Protein AF-A0A7W9SFV5-F1 (afdb_monomer)

Sequence (78 aa):
MMKITLKTFEIFVACMLGFGLVGMLSILPQVRWMAYFAVVASLFFLWQIEEEKKRRKKKVQFYKKMGKIIARRLHESA

Solvent-accessible surface area (backbone atoms only — not comparable to full-atom values): 4220 Å² total; per-residue (Å²): 132,86,76,76,49,71,66,60,54,49,52,51,38,51,51,45,30,51,53,12,59,57,29,53,72,44,88,50,66,69,52,22,55,53,13,52,51,38,34,55,52,26,53,52,51,52,51,52,52,51,52,50,51,51,53,52,50,53,52,53,52,50,52,53,51,50,51,52,52,52,53,49,55,55,64,74,75,106

Foldseek 3Di:
DDCPDLVNVLVVLVVLLVCLVVQCPDPDVVSNVVSVVSNVVSVVVVVVSVVVVVVVVVVVVVVVVVVVVVVVVVVVVD

Organism: NCBI:txid237576

Radius of gyration: 21.26 Å; Cα contacts (8 Å, |Δi|>4): 39; chains: 1; bounding box: 42×19×64 Å

Secondary structure (DSSP, 8-state):
-----HHHHHHHHHHHHHHHHHHHT-SSHHHHHHHHHHHHHHHHHHHHHHHHHHHHHHHHHHHHHHHHHHHHHHHH--

Structure (mmCIF, N/CA/C/O backbone):
data_AF-A0A7W9SFV5-F1
#
_entry.id   AF-A0A7W9SFV5-F1
#
loop_
_atom_site.group_PDB
_atom_site.id
_atom_site.type_symbol
_atom_site.label_atom_id
_atom_site.label_alt_id
_atom_site.label_comp_id
_atom_site.label_asym_id
_atom_site.label_entity_id
_atom_site.label_seq_id
_atom_site.pdbx_PDB_ins_code
_atom_site.Cartn_x
_atom_site.Cartn_y
_atom_site.Cartn_z
_atom_site.occupancy
_atom_site.B_iso_or_equiv
_atom_site.auth_seq_id
_atom_site.auth_comp_id
_atom_site.auth_asym_id
_atom_site.auth_atom_id
_atom_site.pdbx_PDB_model_num
ATOM 1 N N . MET A 1 1 ? 5.679 -13.630 16.827 1.00 32.94 1 MET A N 1
ATOM 2 C CA . MET A 1 1 ? 4.801 -13.539 15.637 1.00 32.94 1 MET A CA 1
ATOM 3 C C . MET A 1 1 ? 4.905 -12.122 15.090 1.00 32.94 1 MET A C 1
ATOM 5 O O . MET A 1 1 ? 4.406 -11.196 15.722 1.00 32.94 1 MET A O 1
ATOM 9 N N . MET A 1 2 ? 5.690 -11.931 14.028 1.00 36.09 2 MET A N 1
ATOM 10 C CA . MET A 1 2 ? 6.094 -10.608 13.540 1.00 36.09 2 MET A CA 1
ATOM 11 C C . MET A 1 2 ? 4.855 -9.844 13.051 1.00 36.09 2 MET A C 1
ATOM 13 O O . MET A 1 2 ? 4.309 -10.141 11.993 1.00 36.09 2 MET A O 1
ATOM 17 N N . LYS A 1 3 ? 4.358 -8.895 13.855 1.00 44.94 3 LYS A N 1
ATOM 18 C CA . LYS A 1 3 ? 3.311 -7.956 13.439 1.00 44.94 3 LYS A CA 1
ATOM 19 C C . LYS A 1 3 ? 3.953 -6.990 12.450 1.00 44.94 3 LYS A C 1
ATOM 21 O O . LYS A 1 3 ? 4.374 -5.911 12.848 1.00 44.94 3 LYS A O 1
ATOM 26 N N . ILE A 1 4 ? 4.059 -7.381 11.182 1.00 56.34 4 ILE A N 1
ATOM 27 C CA . ILE A 1 4 ? 4.310 -6.418 10.110 1.00 56.34 4 ILE A CA 1
ATOM 28 C C . ILE A 1 4 ? 3.176 -5.400 10.221 1.00 56.34 4 ILE A C 1
ATOM 30 O O . ILE A 1 4 ? 1.999 -5.717 10.035 1.00 56.34 4 ILE A O 1
ATOM 34 N N . THR A 1 5 ? 3.508 -4.199 10.678 1.00 62.19 5 THR A N 1
ATOM 35 C CA . THR A 1 5 ? 2.547 -3.118 10.839 1.00 62.19 5 THR A CA 1
ATOM 36 C C . THR A 1 5 ? 1.954 -2.834 9.471 1.00 62.19 5 THR A C 1
ATOM 38 O O . THR A 1 5 ? 2.691 -2.583 8.527 1.00 62.19 5 THR A O 1
ATOM 41 N N . LEU A 1 6 ? 0.625 -2.860 9.359 1.00 66.94 6 LEU A N 1
ATOM 42 C CA . LEU A 1 6 ? -0.111 -2.610 8.111 1.00 66.94 6 LEU A CA 1
ATOM 43 C C . LEU A 1 6 ? 0.397 -1.354 7.363 1.00 66.94 6 LEU A C 1
ATOM 45 O O . LEU A 1 6 ? 0.422 -1.324 6.140 1.00 66.94 6 LEU A O 1
ATOM 49 N N . LYS A 1 7 ? 0.872 -0.353 8.123 1.00 68.31 7 LYS A N 1
ATOM 50 C CA . LYS A 1 7 ? 1.561 0.849 7.626 1.00 68.31 7 LYS A CA 1
ATOM 51 C C . LYS A 1 7 ? 2.846 0.558 6.845 1.00 68.31 7 LYS A C 1
ATOM 53 O O . LYS A 1 7 ? 3.078 1.179 5.820 1.00 68.31 7 LYS A O 1
ATOM 58 N N . THR A 1 8 ? 3.695 -0.344 7.328 1.00 73.62 8 THR A N 1
ATOM 59 C CA . THR A 1 8 ? 4.971 -0.689 6.684 1.00 73.62 8 THR A CA 1
ATOM 60 C C . THR A 1 8 ? 4.731 -1.372 5.341 1.00 73.62 8 THR A C 1
ATOM 62 O O . THR A 1 8 ? 5.422 -1.080 4.372 1.00 73.62 8 THR A O 1
ATOM 65 N N . PHE A 1 9 ? 3.709 -2.228 5.268 1.00 78.94 9 PHE A N 1
ATOM 66 C CA . PHE A 1 9 ? 3.310 -2.873 4.020 1.00 78.94 9 PHE A CA 1
ATOM 67 C C . PHE A 1 9 ? 2.699 -1.873 3.025 1.00 78.94 9 PHE A C 1
ATOM 69 O O . PHE A 1 9 ? 3.039 -1.893 1.851 1.00 78.94 9 PHE A O 1
ATOM 76 N N . GLU A 1 10 ? 1.880 -0.931 3.498 1.00 77.31 10 GLU A N 1
ATOM 77 C CA . GLU A 1 10 ? 1.337 0.160 2.675 1.00 77.31 10 GLU A CA 1
ATOM 78 C C . GLU A 1 10 ? 2.441 1.052 2.080 1.00 77.31 10 GLU A C 1
ATOM 80 O O . GLU A 1 10 ? 2.391 1.371 0.896 1.00 77.31 10 GLU A O 1
ATOM 85 N N . ILE A 1 11 ? 3.478 1.381 2.861 1.00 82.12 11 ILE A N 1
ATOM 86 C CA . ILE A 1 11 ? 4.654 2.124 2.374 1.00 82.12 11 ILE A CA 1
ATOM 87 C C . ILE A 1 11 ? 5.411 1.314 1.319 1.00 82.12 11 ILE A C 1
ATOM 89 O O . ILE A 1 11 ? 5.749 1.846 0.266 1.00 82.12 11 ILE A O 1
ATOM 93 N N . PHE A 1 12 ? 5.641 0.024 1.571 1.00 84.62 12 PHE A N 1
ATOM 94 C CA . PHE A 1 12 ? 6.318 -0.854 0.619 1.00 84.62 12 PHE A CA 1
ATOM 95 C C . PHE A 1 12 ? 5.574 -0.926 -0.722 1.00 84.62 12 PHE A C 1
ATOM 97 O O . PHE A 1 12 ? 6.181 -0.737 -1.775 1.00 84.62 12 PHE A O 1
ATOM 104 N N . VAL A 1 13 ? 4.253 -1.122 -0.686 1.00 85.06 13 VAL A N 1
ATOM 105 C CA . VAL A 1 13 ? 3.409 -1.178 -1.888 1.00 85.06 13 VAL A CA 1
ATOM 106 C C . VAL A 1 13 ? 3.374 0.173 -2.609 1.00 85.06 13 VAL A C 1
ATOM 108 O O . VAL A 1 13 ? 3.448 0.207 -3.834 1.00 85.06 13 VAL A O 1
ATOM 111 N N . ALA A 1 14 ? 3.334 1.292 -1.879 1.00 85.81 14 ALA A N 1
ATOM 112 C CA . ALA A 1 14 ? 3.403 2.627 -2.472 1.00 85.81 14 ALA A CA 1
ATOM 113 C C . ALA A 1 14 ? 4.740 2.876 -3.192 1.00 85.81 14 ALA A C 1
ATOM 115 O O . ALA A 1 14 ? 4.749 3.397 -4.308 1.00 85.81 14 ALA A O 1
ATOM 116 N N . CYS A 1 15 ? 5.864 2.451 -2.603 1.00 87.31 15 CYS A N 1
ATOM 117 C CA . CYS A 1 15 ? 7.169 2.502 -3.262 1.00 87.31 15 CYS A CA 1
ATOM 118 C C . CYS A 1 15 ? 7.191 1.630 -4.524 1.00 87.31 15 CYS A C 1
ATOM 120 O O . CYS A 1 15 ? 7.647 2.091 -5.568 1.00 87.31 15 CYS A O 1
ATOM 122 N N . MET A 1 16 ? 6.656 0.406 -4.456 1.00 86.44 16 MET A N 1
ATOM 123 C CA . MET A 1 16 ? 6.569 -0.505 -5.605 1.00 86.44 16 MET A CA 1
ATOM 124 C C . MET A 1 16 ? 5.750 0.098 -6.755 1.00 86.44 16 MET A C 1
ATOM 126 O O . MET A 1 16 ? 6.147 -0.000 -7.916 1.00 86.44 16 MET A O 1
ATOM 130 N N . LEU A 1 17 ? 4.653 0.785 -6.429 1.00 89.62 17 LEU A N 1
ATOM 131 C CA . LEU A 1 17 ? 3.810 1.479 -7.397 1.00 89.62 17 LEU A CA 1
ATOM 132 C C . LEU A 1 17 ? 4.559 2.652 -8.048 1.00 89.62 17 LEU A C 1
ATOM 134 O O . LEU A 1 17 ? 4.525 2.791 -9.268 1.00 89.62 17 LEU A O 1
ATOM 138 N N . GLY A 1 18 ? 5.299 3.441 -7.262 1.00 89.00 18 GLY A N 1
ATOM 139 C CA . GLY A 1 18 ? 6.153 4.517 -7.774 1.00 89.00 18 GLY A CA 1
ATOM 140 C C . GLY A 1 18 ? 7.236 4.012 -8.732 1.00 89.00 18 GLY A C 1
ATOM 141 O O . GLY A 1 18 ? 7.375 4.535 -9.837 1.00 89.00 18 GLY A O 1
ATOM 142 N N . PHE A 1 19 ? 7.946 2.943 -8.361 1.00 86.62 19 PHE A N 1
ATOM 143 C CA . PHE A 1 19 ? 8.932 2.302 -9.237 1.00 86.62 19 PHE A CA 1
ATOM 144 C C . PHE A 1 19 ? 8.299 1.720 -10.504 1.00 86.62 19 PHE A C 1
ATOM 146 O O . PHE A 1 19 ? 8.874 1.850 -11.582 1.00 86.62 19 PHE A O 1
ATOM 153 N N . GLY A 1 20 ? 7.109 1.124 -10.402 1.00 86.75 20 GLY A N 1
ATOM 154 C CA . GLY A 1 20 ? 6.358 0.638 -11.557 1.00 86.75 20 GLY A CA 1
ATOM 155 C C . GLY A 1 20 ? 5.978 1.763 -12.525 1.00 86.75 20 GLY A C 1
ATOM 156 O O . GLY A 1 20 ? 6.159 1.623 -13.730 1.00 86.75 20 GLY A O 1
ATOM 157 N N . LEU A 1 21 ? 5.530 2.916 -12.025 1.00 87.69 21 LEU A N 1
ATOM 158 C CA . LEU A 1 21 ? 5.206 4.068 -12.875 1.00 87.69 21 LEU A CA 1
ATOM 159 C C . LEU A 1 21 ? 6.443 4.631 -13.589 1.00 87.69 21 LEU A C 1
ATOM 161 O O . LEU A 1 21 ? 6.383 4.911 -14.784 1.00 87.69 21 LEU A O 1
ATOM 165 N N . VAL A 1 22 ? 7.580 4.736 -12.895 1.00 87.62 22 VAL A N 1
ATOM 166 C CA . VAL A 1 22 ? 8.854 5.152 -13.513 1.00 87.62 22 VAL A CA 1
ATOM 167 C C . VAL A 1 22 ? 9.336 4.108 -14.526 1.00 87.62 22 VAL A C 1
ATOM 169 O O . VAL A 1 22 ? 9.793 4.454 -15.613 1.00 87.62 22 VAL A O 1
ATOM 172 N N . GLY A 1 23 ? 9.171 2.819 -14.220 1.00 84.19 23 GLY A N 1
ATOM 173 C CA . GLY A 1 23 ? 9.523 1.713 -15.108 1.00 84.19 23 GLY A CA 1
ATOM 174 C C . GLY A 1 23 ? 8.738 1.708 -16.425 1.00 84.19 23 GLY A C 1
ATOM 175 O O . GLY A 1 23 ? 9.286 1.313 -17.452 1.00 84.19 23 GLY A O 1
ATOM 176 N N . MET A 1 24 ? 7.497 2.211 -16.448 1.00 83.75 24 MET A N 1
ATOM 177 C CA . MET A 1 24 ? 6.719 2.354 -17.690 1.00 83.75 24 MET A CA 1
ATOM 178 C C . MET A 1 24 ? 7.326 3.359 -18.677 1.00 83.75 24 MET A C 1
ATOM 180 O O . MET A 1 24 ? 7.080 3.246 -19.877 1.00 83.75 24 MET A O 1
ATOM 184 N N . LEU A 1 25 ? 8.129 4.310 -18.193 1.00 87.31 25 LEU A N 1
ATOM 185 C CA . LEU A 1 25 ? 8.841 5.282 -19.027 1.00 87.31 25 LEU A CA 1
ATOM 186 C C . LEU A 1 25 ? 10.140 4.713 -19.621 1.00 87.31 25 LEU A C 1
ATOM 188 O O . LEU A 1 25 ? 10.808 5.395 -20.395 1.00 87.31 25 LEU A O 1
ATOM 192 N N . SER A 1 26 ? 10.514 3.474 -19.282 1.00 86.62 26 SER A N 1
ATOM 193 C CA . SER A 1 26 ? 11.727 2.852 -19.817 1.00 86.62 26 SER A CA 1
ATOM 194 C C . SER A 1 26 ? 11.641 2.595 -21.319 1.00 86.62 26 SER A C 1
ATOM 196 O O . SER A 1 26 ? 10.613 2.183 -21.851 1.00 86.62 26 SER A O 1
ATOM 198 N N . ILE A 1 27 ? 12.778 2.760 -21.994 1.00 83.00 27 ILE A N 1
ATOM 199 C CA . ILE A 1 27 ? 12.933 2.509 -23.434 1.00 83.00 27 ILE A CA 1
ATOM 200 C C . ILE A 1 27 ? 12.915 1.000 -23.735 1.00 83.00 27 ILE A C 1
ATOM 202 O O . ILE A 1 27 ? 12.479 0.583 -24.807 1.00 83.00 27 ILE A O 1
ATOM 206 N N . LEU A 1 28 ? 13.342 0.162 -22.781 1.00 90.38 28 LEU A N 1
ATOM 207 C CA . LEU A 1 28 ? 13.361 -1.289 -22.950 1.00 90.38 28 LEU A CA 1
ATOM 208 C C . LEU A 1 28 ? 11.947 -1.887 -22.802 1.00 90.38 28 LEU A C 1
ATOM 210 O O . LEU A 1 28 ? 11.340 -1.770 -21.731 1.00 90.38 28 LEU A O 1
ATOM 214 N N . PRO A 1 29 ? 11.436 -2.615 -23.813 1.00 85.44 29 PRO A N 1
ATOM 215 C CA . PRO A 1 29 ? 10.086 -3.176 -23.780 1.00 85.44 29 PRO A CA 1
ATOM 216 C C . PRO A 1 29 ? 9.902 -4.232 -22.681 1.00 85.44 29 PRO A C 1
ATOM 218 O O . PRO A 1 29 ? 8.838 -4.292 -22.073 1.00 85.44 29 PRO A O 1
ATOM 221 N N . GLN A 1 30 ? 10.932 -5.021 -22.358 1.00 87.00 30 GLN A N 1
ATOM 222 C CA . GLN A 1 30 ? 10.877 -6.002 -21.262 1.00 87.00 30 GLN A CA 1
ATOM 223 C C . GLN A 1 30 ? 10.667 -5.333 -19.896 1.00 87.00 30 GLN A C 1
ATOM 225 O O . GLN A 1 30 ? 9.831 -5.773 -19.107 1.00 87.00 30 GLN A O 1
ATOM 230 N N . VAL A 1 31 ? 11.371 -4.223 -19.648 1.00 85.31 31 VAL A N 1
ATOM 231 C CA . VAL A 1 31 ? 11.242 -3.443 -18.408 1.00 85.31 31 VAL A CA 1
ATOM 232 C C . VAL A 1 31 ? 9.849 -2.824 -18.310 1.00 85.31 31 VAL A C 1
ATOM 234 O O . VAL A 1 31 ? 9.242 -2.860 -17.242 1.00 85.31 31 VAL A O 1
ATOM 237 N N . ARG A 1 32 ? 9.286 -2.352 -19.431 1.00 86.12 32 ARG A N 1
ATOM 238 C CA . ARG A 1 32 ? 7.902 -1.858 -19.484 1.00 86.12 32 ARG A CA 1
ATOM 239 C C . ARG A 1 32 ? 6.880 -2.931 -19.123 1.00 86.12 32 ARG A C 1
ATOM 241 O O . ARG A 1 32 ? 5.992 -2.657 -18.325 1.00 86.12 32 ARG A O 1
ATOM 248 N N . TRP A 1 33 ? 6.998 -4.145 -19.661 1.00 88.69 33 TRP A N 1
ATOM 249 C CA . TRP A 1 33 ? 6.091 -5.248 -19.313 1.00 88.69 33 TRP A CA 1
ATOM 250 C C . TRP A 1 33 ? 6.158 -5.611 -17.827 1.00 88.69 33 TRP A C 1
ATOM 252 O O . TRP A 1 33 ? 5.115 -5.740 -17.182 1.00 88.69 33 TRP A O 1
ATOM 262 N N . MET A 1 34 ? 7.364 -5.687 -17.255 1.00 87.56 34 MET A N 1
ATOM 263 C CA . MET A 1 34 ? 7.532 -5.893 -15.811 1.00 87.56 34 MET A CA 1
ATOM 264 C C . MET A 1 34 ? 6.936 -4.744 -14.993 1.00 87.56 34 MET A C 1
ATOM 266 O O . MET A 1 34 ? 6.307 -4.981 -13.964 1.00 87.56 34 MET A O 1
ATOM 270 N N . ALA A 1 35 ? 7.079 -3.507 -15.465 1.00 87.62 35 ALA A N 1
ATOM 271 C CA . ALA A 1 35 ? 6.523 -2.324 -14.828 1.00 87.62 35 ALA A CA 1
ATOM 272 C C . ALA A 1 35 ? 4.984 -2.310 -14.846 1.00 87.62 35 ALA A C 1
ATOM 274 O O . ALA A 1 35 ? 4.366 -2.027 -13.819 1.00 87.62 35 ALA A O 1
ATOM 275 N N . TYR A 1 36 ? 4.352 -2.692 -15.965 1.00 87.00 36 TYR A N 1
ATOM 276 C CA . TYR A 1 36 ? 2.898 -2.882 -16.033 1.00 87.00 36 TYR A CA 1
ATOM 277 C C . TYR A 1 36 ? 2.427 -3.915 -15.008 1.00 87.00 36 TYR A C 1
ATOM 279 O O . TYR A 1 36 ? 1.493 -3.649 -14.250 1.00 87.00 36 TYR A O 1
ATOM 287 N N . PHE A 1 37 ? 3.112 -5.057 -14.924 1.00 88.75 37 PHE A N 1
ATOM 288 C CA . PHE A 1 37 ? 2.784 -6.093 -13.948 1.00 88.75 37 PHE A CA 1
ATOM 289 C C . PHE A 1 37 ? 2.950 -5.602 -12.502 1.00 88.75 37 PHE A C 1
ATOM 291 O O . PHE A 1 37 ? 2.073 -5.822 -11.667 1.00 88.75 37 PHE A O 1
ATOM 298 N N . ALA A 1 38 ? 4.033 -4.875 -12.213 1.00 87.38 38 ALA A N 1
ATOM 299 C CA . ALA A 1 38 ? 4.293 -4.306 -10.895 1.00 87.38 38 ALA A CA 1
ATOM 300 C C . ALA A 1 38 ? 3.204 -3.310 -10.465 1.00 87.38 38 ALA A C 1
ATOM 302 O O . ALA A 1 38 ? 2.770 -3.345 -9.313 1.00 87.38 38 ALA A O 1
ATOM 303 N N . VAL A 1 39 ? 2.714 -2.461 -11.374 1.00 89.31 39 VAL A N 1
ATOM 304 C CA . VAL A 1 39 ? 1.624 -1.518 -11.069 1.00 89.31 39 VAL A CA 1
ATOM 305 C C . VAL A 1 39 ? 0.309 -2.247 -10.800 1.00 89.31 39 VAL A C 1
ATOM 307 O O . VAL A 1 39 ? -0.349 -1.948 -9.803 1.00 89.31 39 VAL A O 1
ATOM 310 N N . VAL A 1 40 ? -0.050 -3.242 -11.618 1.00 89.25 40 VAL A N 1
ATOM 311 C CA . VAL A 1 40 ? -1.270 -4.041 -11.405 1.00 89.25 40 VAL A CA 1
ATOM 312 C C . VAL A 1 40 ? -1.212 -4.788 -10.070 1.00 89.25 40 VAL A C 1
ATOM 314 O O . VAL A 1 40 ? -2.163 -4.731 -9.289 1.00 89.25 40 VAL A O 1
ATOM 317 N N . ALA A 1 41 ? -0.081 -5.426 -9.759 1.00 88.12 41 ALA A N 1
ATOM 318 C CA . ALA A 1 41 ? 0.120 -6.108 -8.483 1.00 88.12 41 ALA A CA 1
ATOM 319 C C . ALA A 1 41 ? 0.025 -5.136 -7.295 1.00 88.12 41 ALA A C 1
ATOM 321 O O . ALA A 1 41 ? -0.616 -5.442 -6.290 1.00 88.12 41 ALA A O 1
ATOM 322 N N . SER A 1 42 ? 0.602 -3.939 -7.418 1.00 87.38 42 SER A N 1
ATOM 323 C CA . SER A 1 42 ? 0.558 -2.921 -6.362 1.00 87.38 42 SER A CA 1
ATOM 324 C C . SER A 1 42 ? -0.869 -2.440 -6.078 1.00 87.38 42 SER A C 1
ATOM 326 O O . SER A 1 42 ? -1.256 -2.309 -4.917 1.00 87.38 42 SER A O 1
ATOM 328 N N . LEU A 1 43 ? -1.682 -2.237 -7.121 1.00 86.56 43 LEU A N 1
ATOM 329 C CA . LEU A 1 43 ? -3.103 -1.903 -6.980 1.00 86.56 43 LEU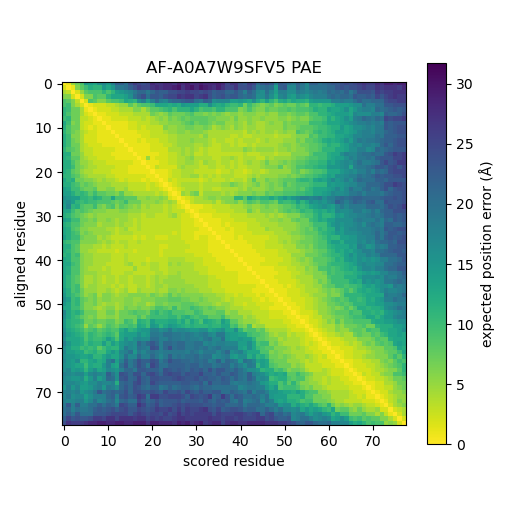 A CA 1
ATOM 330 C C . LEU A 1 43 ? -3.884 -3.023 -6.281 1.00 86.56 43 LEU A C 1
ATOM 332 O O . LEU A 1 43 ? -4.691 -2.749 -5.391 1.00 86.56 43 LEU A O 1
ATOM 336 N N . PHE A 1 44 ? -3.609 -4.282 -6.630 1.00 87.44 44 PHE A N 1
ATOM 337 C CA . PHE A 1 44 ? -4.227 -5.436 -5.974 1.00 87.44 44 PHE A CA 1
ATOM 338 C C . PHE A 1 44 ? -3.883 -5.503 -4.478 1.00 87.44 44 PHE A C 1
ATOM 340 O O . PHE A 1 44 ? -4.766 -5.706 -3.642 1.00 87.44 44 PHE A O 1
ATOM 347 N N . PHE A 1 45 ? -2.618 -5.269 -4.117 1.00 84.25 45 PHE A N 1
ATOM 348 C CA . PHE A 1 45 ? -2.207 -5.236 -2.714 1.00 84.25 45 PHE A CA 1
ATOM 349 C C . PHE A 1 45 ? -2.828 -4.066 -1.947 1.00 84.25 45 PHE A C 1
ATOM 351 O O . PHE A 1 45 ? -3.272 -4.265 -0.818 1.00 84.25 45 PHE A O 1
ATOM 358 N N . LEU A 1 46 ? -2.930 -2.873 -2.544 1.00 83.62 46 LEU A N 1
ATOM 359 C CA . LEU A 1 46 ? -3.633 -1.739 -1.928 1.00 83.62 46 LEU A CA 1
ATOM 360 C C . LEU A 1 46 ? -5.094 -2.078 -1.623 1.00 83.62 46 LEU A C 1
ATOM 362 O O . LEU A 1 46 ? -5.574 -1.799 -0.522 1.00 83.62 46 LEU A O 1
ATOM 366 N N . TRP A 1 47 ? -5.775 -2.737 -2.559 1.00 83.69 47 TRP A N 1
ATOM 367 C CA . TRP A 1 47 ? -7.152 -3.172 -2.362 1.00 83.69 47 TRP A CA 1
ATOM 368 C C . TRP A 1 47 ? -7.284 -4.183 -1.212 1.00 83.69 47 TRP A C 1
ATOM 370 O O . TRP A 1 47 ? -8.128 -4.003 -0.331 1.00 83.69 47 TRP A O 1
ATOM 380 N N . GLN A 1 48 ? -6.398 -5.185 -1.132 1.00 83.19 48 GLN A N 1
ATOM 381 C CA . GLN A 1 48 ? -6.384 -6.123 -0.000 1.00 83.19 48 GLN A CA 1
ATOM 382 C C . GLN A 1 48 ? -6.127 -5.431 1.346 1.00 83.19 48 GLN A C 1
ATOM 384 O O . GLN A 1 48 ? -6.789 -5.746 2.339 1.00 83.19 48 GLN A O 1
ATOM 389 N N . ILE A 1 49 ? -5.198 -4.469 1.396 1.00 80.69 49 ILE A N 1
ATOM 390 C CA . ILE A 1 49 ? -4.916 -3.677 2.604 1.00 80.69 49 ILE A CA 1
ATOM 391 C C . ILE A 1 49 ? -6.172 -2.935 3.055 1.00 80.69 49 ILE A C 1
ATOM 393 O O . ILE A 1 49 ? -6.489 -2.894 4.250 1.00 80.69 49 ILE A O 1
ATOM 397 N 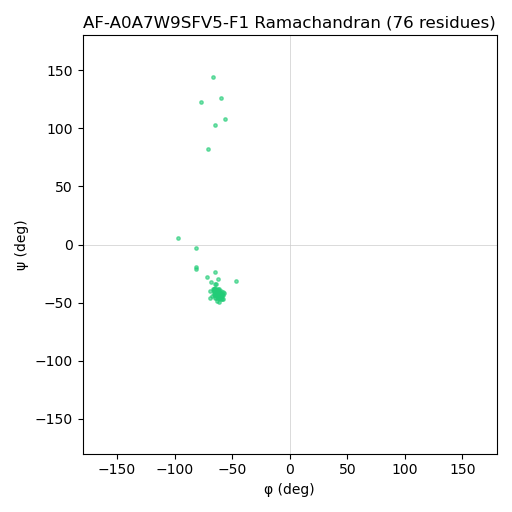N . GLU A 1 50 ? -6.891 -2.326 2.116 1.00 79.00 50 GLU A N 1
ATOM 398 C CA . GLU A 1 50 ? -8.104 -1.579 2.411 1.00 79.00 50 GLU A CA 1
ATOM 399 C C . GLU A 1 50 ? -9.221 -2.498 2.922 1.00 79.00 50 GLU A C 1
ATOM 401 O O . GLU A 1 50 ? -9.902 -2.184 3.908 1.00 79.00 50 GLU A O 1
ATOM 406 N N . GLU A 1 51 ? -9.355 -3.682 2.329 1.00 81.31 51 GLU A N 1
ATOM 407 C CA . GLU A 1 51 ? -10.303 -4.695 2.767 1.00 81.31 51 GLU A CA 1
ATOM 408 C C . GLU A 1 51 ? -9.977 -5.214 4.180 1.00 81.31 51 GLU A C 1
ATOM 410 O O . GLU A 1 51 ? -10.864 -5.302 5.039 1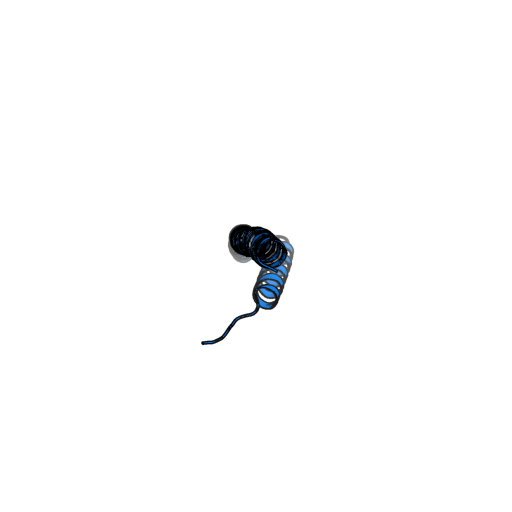.00 81.31 51 GLU A O 1
ATOM 415 N N . GLU A 1 52 ? -8.700 -5.460 4.485 1.00 77.19 52 GLU A N 1
ATOM 416 C CA . GLU A 1 52 ? -8.241 -5.795 5.835 1.00 77.19 52 GLU A CA 1
ATOM 417 C C . GLU A 1 52 ? -8.519 -4.669 6.841 1.00 77.19 52 GLU A C 1
ATOM 419 O O . GLU A 1 52 ? -9.039 -4.926 7.938 1.00 77.19 52 GLU A O 1
ATOM 424 N N . LYS A 1 53 ? -8.235 -3.407 6.481 1.00 74.19 53 LYS A N 1
ATOM 425 C CA . LYS A 1 53 ? -8.576 -2.234 7.307 1.00 74.19 53 LYS A CA 1
ATOM 426 C C . LYS A 1 53 ? -10.079 -2.195 7.582 1.00 74.19 53 LYS A C 1
ATOM 428 O O . LYS A 1 53 ? -10.484 -1.947 8.722 1.00 74.19 53 LYS A O 1
ATOM 433 N N . LYS A 1 54 ? -10.916 -2.484 6.581 1.00 78.00 54 LYS A N 1
ATOM 434 C CA . LYS A 1 54 ? -12.380 -2.522 6.708 1.00 78.00 54 LYS A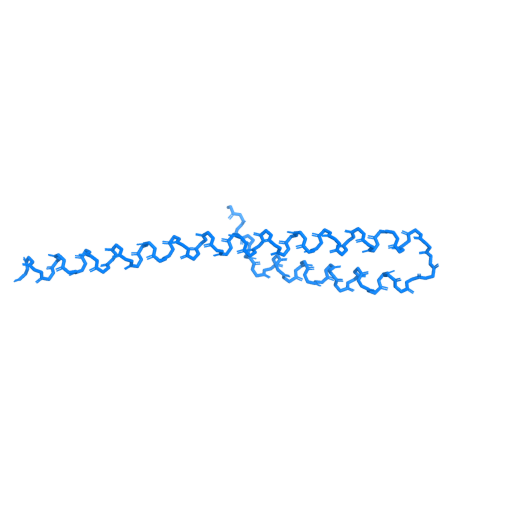 CA 1
ATOM 435 C C . LYS A 1 54 ? -12.839 -3.639 7.649 1.00 78.00 54 LYS A C 1
ATOM 437 O O . LYS A 1 54 ? -13.679 -3.384 8.517 1.00 78.00 54 LYS A O 1
ATOM 442 N N . ARG A 1 55 ? -12.251 -4.841 7.569 1.00 73.50 55 ARG A N 1
ATOM 443 C CA . ARG A 1 55 ? -12.524 -5.942 8.518 1.00 73.50 55 ARG A CA 1
ATOM 444 C C . ARG A 1 55 ? -12.129 -5.574 9.951 1.00 73.50 55 ARG A C 1
ATOM 446 O O . ARG A 1 55 ? -12.911 -5.809 10.874 1.00 73.50 55 ARG A O 1
ATOM 453 N N . ARG A 1 56 ? -10.966 -4.939 10.156 1.00 69.81 56 ARG A N 1
ATOM 454 C CA . ARG A 1 56 ? -10.536 -4.471 11.489 1.00 69.81 56 ARG A CA 1
ATOM 455 C C . ARG A 1 56 ? -11.457 -3.377 12.039 1.00 69.81 56 ARG A C 1
ATOM 457 O O . ARG A 1 56 ? -11.868 -3.473 13.193 1.00 69.81 56 ARG A O 1
ATOM 464 N N . LYS A 1 57 ? -11.859 -2.395 11.220 1.00 71.94 57 LYS A N 1
ATOM 465 C CA . LYS A 1 57 ? -12.824 -1.347 11.615 1.00 71.94 57 LYS A CA 1
ATOM 466 C C . LYS A 1 57 ? -14.172 -1.935 12.046 1.00 71.94 57 LYS A C 1
ATOM 468 O O . LYS A 1 57 ? -14.698 -1.517 13.075 1.00 71.94 57 LYS A O 1
ATOM 473 N N . LYS A 1 58 ? -14.700 -2.934 11.324 1.00 72.38 58 LYS A N 1
ATOM 474 C CA . LYS A 1 58 ? -15.948 -3.626 11.703 1.00 72.38 58 LYS A CA 1
ATOM 475 C C . LYS A 1 58 ? -15.845 -4.300 13.075 1.00 72.38 58 LYS A C 1
ATOM 477 O O . LYS A 1 58 ? -16.746 -4.127 13.892 1.00 72.38 58 LYS A O 1
ATOM 482 N N . LYS A 1 59 ? -14.736 -4.993 13.370 1.00 70.25 59 LYS A N 1
ATOM 483 C CA . LYS A 1 59 ? -14.506 -5.588 14.701 1.00 70.25 59 LYS A CA 1
ATOM 484 C C . LYS A 1 59 ? -14.445 -4.523 15.799 1.00 70.25 59 LYS A C 1
ATOM 486 O O . LYS A 1 59 ? -15.114 -4.664 16.815 1.00 70.25 59 LYS A O 1
ATOM 491 N N . VAL A 1 60 ? -13.717 -3.425 15.585 1.00 73.94 60 VAL A N 1
ATOM 492 C CA . VAL A 1 60 ? -13.625 -2.327 16.568 1.00 73.94 60 VAL A CA 1
ATOM 493 C C . VAL A 1 60 ? -14.989 -1.681 16.830 1.00 73.94 60 VAL A C 1
ATOM 495 O O . VAL A 1 60 ? -15.331 -1.410 17.980 1.00 73.94 60 VAL A O 1
ATOM 498 N N . GLN A 1 61 ? -15.799 -1.463 15.790 1.00 72.62 61 GLN A N 1
ATOM 499 C CA . GLN A 1 61 ? -17.160 -0.945 15.953 1.00 72.62 61 GLN A CA 1
ATOM 500 C C . GLN A 1 61 ? -18.072 -1.919 16.705 1.00 72.62 61 GLN A C 1
ATOM 502 O O . GLN A 1 61 ? -18.864 -1.479 17.539 1.00 72.62 61 GLN A O 1
ATOM 507 N N . PHE A 1 62 ? -17.938 -3.223 16.454 1.00 73.44 62 PHE A N 1
ATOM 508 C CA . PHE A 1 62 ? -18.665 -4.257 17.187 1.00 73.44 62 PHE A CA 1
ATOM 509 C C . PHE A 1 62 ? -18.319 -4.239 18.685 1.00 73.44 62 PHE A C 1
ATOM 511 O O . PHE A 1 62 ? -19.219 -4.124 19.515 1.00 73.44 62 PHE A O 1
ATOM 518 N N . TYR A 1 63 ? -17.028 -4.218 19.039 1.00 69.12 63 TYR A N 1
ATOM 519 C CA . TYR A 1 63 ? -16.593 -4.112 20.438 1.00 69.12 63 TYR A CA 1
ATOM 520 C C . TYR A 1 63 ? -17.027 -2.797 21.100 1.00 69.12 63 TYR A C 1
ATOM 522 O O . TYR A 1 63 ? -17.470 -2.814 22.245 1.00 69.12 63 TYR A O 1
ATOM 530 N N . LYS A 1 64 ? -16.991 -1.659 20.388 1.00 76.31 64 LYS A N 1
ATOM 531 C CA . LYS A 1 64 ? -17.522 -0.381 20.906 1.00 76.31 64 LYS A CA 1
ATOM 532 C C . LYS A 1 64 ? -19.024 -0.443 21.195 1.00 76.31 64 LYS A C 1
ATOM 534 O O . LYS A 1 64 ? -19.468 0.115 22.197 1.00 76.31 64 LYS A O 1
ATOM 539 N N . LYS A 1 65 ? -19.810 -1.097 20.331 1.00 77.75 65 LYS A N 1
ATOM 540 C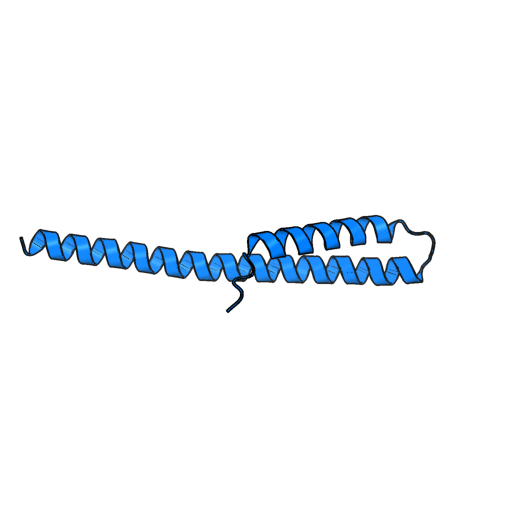 CA . LYS A 1 65 ? -21.250 -1.297 20.560 1.00 77.75 65 LYS A CA 1
ATOM 541 C C . LYS A 1 65 ? -21.496 -2.183 21.778 1.00 77.75 65 LYS A C 1
ATOM 543 O O . LYS A 1 65 ? -22.291 -1.803 22.630 1.00 77.75 65 LYS A O 1
ATOM 548 N N . MET A 1 66 ? -20.780 -3.302 21.896 1.00 75.75 66 MET A N 1
ATOM 549 C CA . MET A 1 66 ? -20.883 -4.175 23.068 1.00 75.75 66 M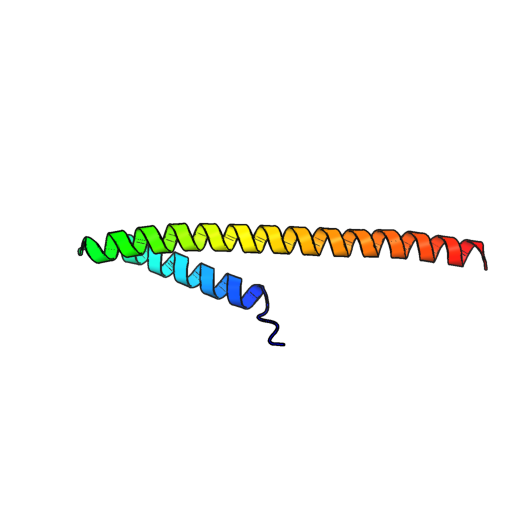ET A CA 1
ATOM 550 C C . MET A 1 66 ? -20.484 -3.464 24.362 1.00 75.75 66 MET A C 1
ATOM 552 O O . MET A 1 66 ? -21.226 -3.536 25.334 1.00 75.75 66 MET A O 1
ATOM 556 N N . GLY A 1 67 ? -19.382 -2.710 24.361 1.00 73.94 67 GLY A N 1
ATOM 557 C CA . GLY A 1 67 ? -18.950 -1.930 25.523 1.00 73.94 67 GLY A CA 1
ATOM 558 C C . GLY A 1 67 ? -20.004 -0.922 25.989 1.00 73.94 67 GLY A C 1
ATOM 559 O O . GLY A 1 67 ? -20.260 -0.822 27.182 1.00 73.94 67 GLY A O 1
ATOM 560 N N . LYS A 1 68 ? -20.692 -0.236 25.063 1.00 76.94 68 LYS A N 1
ATOM 561 C CA . LYS A 1 68 ? -21.818 0.655 25.407 1.00 76.94 68 LYS A CA 1
ATOM 562 C C . LYS A 1 68 ? -23.015 -0.086 26.009 1.00 76.94 68 LYS A C 1
ATOM 564 O O . LYS A 1 68 ? -23.664 0.458 26.896 1.00 76.94 68 LYS A O 1
AT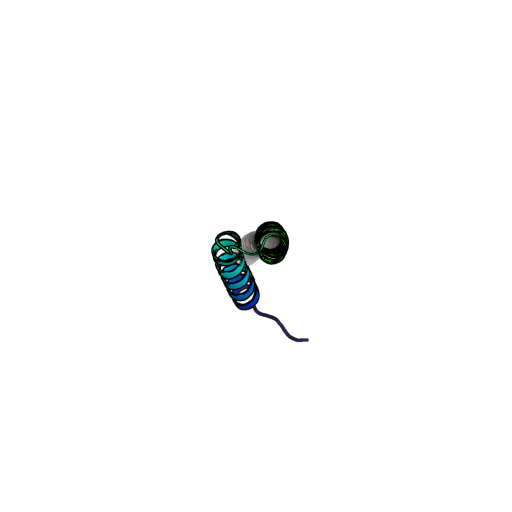OM 569 N N . ILE A 1 69 ? -23.325 -1.289 25.525 1.00 77.69 69 ILE A N 1
ATOM 570 C CA . ILE A 1 69 ? -24.432 -2.103 26.054 1.00 77.69 69 ILE A CA 1
ATOM 571 C C . ILE A 1 69 ? -24.097 -2.601 27.463 1.00 77.69 69 ILE A C 1
ATOM 573 O O . ILE A 1 69 ? -24.925 -2.481 28.359 1.00 77.69 69 ILE A O 1
ATOM 577 N N . ILE A 1 70 ? -22.880 -3.113 27.665 1.00 78.94 70 ILE A N 1
ATOM 578 C CA . ILE A 1 70 ? -22.407 -3.587 28.971 1.00 78.94 70 ILE A CA 1
ATOM 579 C C . ILE A 1 70 ? -22.370 -2.428 29.973 1.00 78.94 70 ILE A C 1
ATOM 581 O O . ILE A 1 70 ? -22.892 -2.573 31.070 1.00 78.94 70 ILE A O 1
ATOM 585 N N . ALA A 1 71 ? -21.841 -1.263 29.581 1.00 74.69 71 ALA A N 1
ATOM 586 C CA . ALA A 1 71 ? -21.807 -0.078 30.437 1.00 74.69 71 ALA A CA 1
ATOM 587 C C . ALA A 1 71 ? -23.210 0.412 30.836 1.00 74.69 71 ALA A C 1
ATOM 589 O O . ALA A 1 71 ? -23.407 0.791 31.984 1.00 74.69 71 ALA A O 1
ATOM 590 N N . ARG A 1 72 ? -24.197 0.364 29.925 1.00 74.44 72 ARG A N 1
ATOM 591 C CA . ARG A 1 72 ? -25.597 0.667 30.272 1.00 74.44 72 ARG A CA 1
ATOM 592 C C . ARG A 1 72 ? -26.163 -0.314 31.289 1.00 74.44 72 ARG A C 1
ATOM 594 O O . ARG A 1 72 ? -26.708 0.126 32.288 1.00 74.44 72 ARG A O 1
ATOM 601 N N . ARG A 1 73 ? -25.987 -1.620 31.064 1.00 71.56 73 ARG A N 1
ATOM 602 C CA . ARG A 1 73 ? -26.499 -2.636 31.994 1.00 71.56 73 ARG A CA 1
ATOM 603 C C . ARG A 1 73 ? -25.838 -2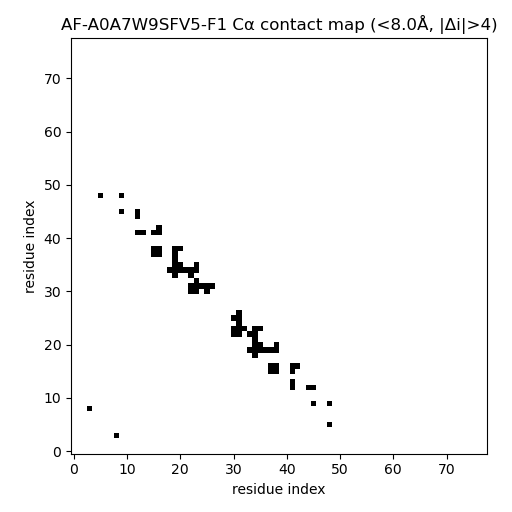.571 33.368 1.00 71.56 73 ARG A C 1
ATOM 605 O O . ARG A 1 73 ? -26.491 -2.846 34.358 1.00 71.56 73 ARG A O 1
ATOM 612 N N . LEU A 1 74 ? -24.558 -2.209 33.438 1.00 70.81 74 LEU A N 1
ATOM 613 C CA . LEU A 1 74 ? -23.864 -2.007 34.712 1.00 70.81 74 LEU A CA 1
ATOM 614 C C . LEU A 1 74 ? -24.378 -0.782 35.477 1.00 70.81 74 LEU A C 1
ATOM 616 O O . LEU A 1 74 ? -24.395 -0.815 36.698 1.00 70.81 74 LEU A O 1
ATOM 620 N N . HIS A 1 75 ? -24.806 0.268 34.773 1.00 63.75 75 HIS A N 1
ATOM 621 C CA . HIS A 1 75 ? -25.369 1.475 35.381 1.00 63.75 75 HIS A CA 1
ATOM 622 C C . HIS A 1 75 ? -26.854 1.320 35.767 1.00 63.75 75 HIS A C 1
ATOM 624 O O . HIS A 1 75 ? -27.344 2.074 36.594 1.00 63.75 75 HIS A O 1
ATOM 630 N N . GLU A 1 76 ? -27.582 0.372 35.170 1.00 60.91 76 GLU A N 1
ATOM 631 C CA . GLU A 1 76 ? -28.950 0.005 35.58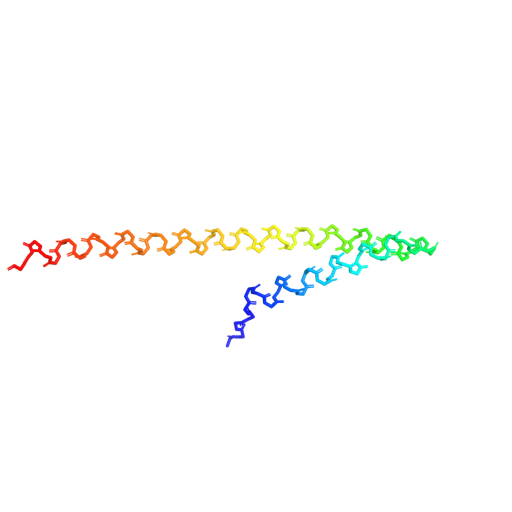7 1.00 60.91 76 GLU A CA 1
ATOM 632 C C . GLU A 1 76 ? -28.973 -0.959 36.786 1.00 60.91 76 GLU A C 1
ATOM 634 O O . GLU A 1 76 ? -29.995 -1.070 37.455 1.00 60.91 76 GLU A O 1
ATOM 639 N N . SER A 1 77 ? -27.865 -1.656 37.054 1.00 56.69 77 SER A N 1
ATOM 640 C CA . SER A 1 77 ? -27.717 -2.587 38.185 1.00 56.69 77 SER A CA 1
ATOM 641 C C . SER A 1 77 ? -27.021 -1.973 39.412 1.00 56.69 77 SER A C 1
ATOM 643 O O . SER A 1 77 ? -26.716 -2.711 40.350 1.00 56.69 77 SER A O 1
ATOM 645 N N . ALA A 1 78 ? -26.725 -0.669 39.388 1.00 50.53 78 ALA A N 1
ATOM 646 C CA . ALA A 1 78 ? -26.120 0.106 40.475 1.00 50.53 78 ALA A CA 1
ATOM 647 C C . ALA A 1 78 ? -27.118 1.153 40.980 1.00 50.53 78 ALA A C 1
ATOM 649 O O . ALA A 1 78 ? -27.158 1.364 42.211 1.00 50.53 78 ALA A O 1
#

Mean predicted aligned error: 10.41 Å

pLDDT: mean 77.73, std 11.87, range [32.94, 90.38]